Protein AF-C0XGB8-F1 (afdb_monomer_lite)

Secondary structure (DSSP, 8-state):
-HHHHHHHHHHHHHHHHHHHHHS--S--HHHHHH-HHHHTS---S----

Sequence (49 aa):
TALGVLVAFAGGLLVYGVIKRVHGLRLSQEEEYYGADLSIHKIGAISQD

Radius of gyration: 17.31 Å; chains: 1; bounding box: 36×15×47 Å

InterPro domains:
  IPR029020 Ammonium/urea transporter [G3DSA:1.10.3430.10] (1-49)

Organism: Lentilactobacillus hilgardii (strain ATCC 8290 / DSM 20176 / CCUG 30140 / JCM 1155 / KCTC 3500 / NBRC 15886 / NCIMB 8040 / NRRL B-1843 / 9) (NCBI:txid1423757)

pLDDT: mean 91.48, std 8.94, range [61.19, 98.5]

Structure (mmCIF, N/CA/C/O backbone):
data_AF-C0XGB8-F1
#
_entry.id   AF-C0XGB8-F1
#
loop_
_atom_site.group_PDB
_atom_site.id
_atom_site.type_symbol
_atom_site.label_atom_id
_atom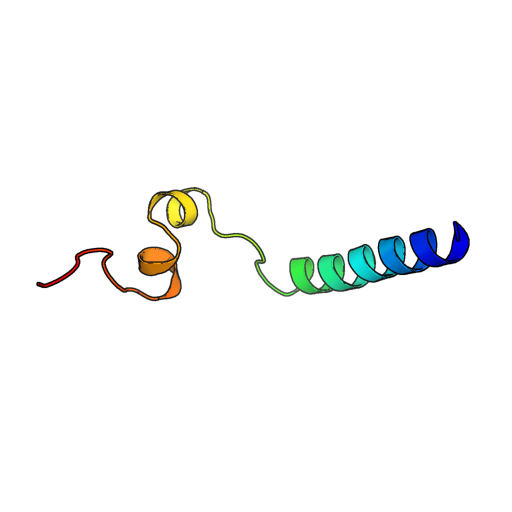_site.label_alt_id
_atom_site.label_comp_id
_atom_site.label_asym_id
_atom_site.label_entity_id
_atom_site.label_seq_id
_atom_site.pdbx_PDB_ins_code
_atom_site.Cartn_x
_atom_site.Cartn_y
_atom_site.Cartn_z
_atom_site.occupancy
_atom_site.B_iso_or_equiv
_atom_site.auth_seq_id
_atom_site.auth_comp_id
_atom_site.auth_asym_id
_atom_site.auth_atom_id
_atom_site.pdbx_PDB_model_num
ATOM 1 N N . THR A 1 1 ? 22.917 -1.052 -11.959 1.00 86.62 1 THR A N 1
ATOM 2 C CA . THR A 1 1 ? 22.091 -0.582 -10.822 1.00 86.62 1 THR A CA 1
ATOM 3 C C . THR A 1 1 ? 20.795 0.083 -11.261 1.00 86.62 1 THR A C 1
ATOM 5 O O . THR A 1 1 ? 19.747 -0.428 -10.900 1.00 86.62 1 THR A O 1
ATOM 8 N N . ALA A 1 2 ? 20.814 1.136 -12.091 1.00 96.31 2 ALA A N 1
ATOM 9 C CA . ALA A 1 2 ? 19.591 1.852 -12.498 1.00 96.31 2 ALA A CA 1
ATOM 10 C C . ALA A 1 2 ? 18.531 0.978 -13.203 1.00 96.31 2 ALA A C 1
ATOM 12 O O . ALA A 1 2 ? 17.349 1.090 -12.901 1.00 96.31 2 ALA A O 1
ATOM 13 N N . LEU A 1 3 ? 18.952 0.054 -14.078 1.00 96.69 3 LEU A N 1
ATOM 14 C CA . LEU A 1 3 ? 18.029 -0.874 -14.744 1.00 96.69 3 LEU A CA 1
ATOM 15 C C . LEU A 1 3 ? 17.285 -1.776 -13.744 1.00 96.69 3 LEU A C 1
ATOM 17 O O . LEU A 1 3 ? 16.083 -1.965 -13.867 1.00 96.69 3 LEU A O 1
ATOM 21 N N . GLY A 1 4 ? 17.980 -2.281 -12.721 1.00 97.50 4 GLY A N 1
ATOM 22 C CA . GLY A 1 4 ? 17.357 -3.098 -11.676 1.00 97.50 4 GLY A CA 1
ATOM 23 C C . GLY A 1 4 ? 16.336 -2.311 -10.852 1.00 97.50 4 GLY A C 1
ATOM 24 O O . GLY A 1 4 ? 15.253 -2.816 -10.579 1.00 97.50 4 GLY A O 1
ATOM 25 N N . VAL A 1 5 ? 16.643 -1.050 -10.526 1.00 97.94 5 VAL A N 1
ATOM 26 C CA . VAL A 1 5 ? 15.708 -0.145 -9.835 1.00 97.94 5 VAL A CA 1
ATOM 27 C C . VAL A 1 5 ? 14.461 0.104 -10.683 1.00 97.94 5 VAL A C 1
ATOM 29 O O . VAL A 1 5 ? 13.351 0.012 -10.169 1.00 97.94 5 VAL A O 1
ATOM 32 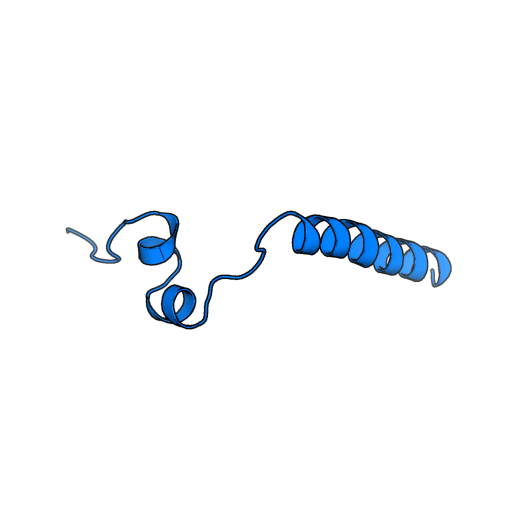N N . LEU A 1 6 ? 14.629 0.362 -11.984 1.00 98.50 6 LEU A N 1
ATOM 33 C CA . LEU A 1 6 ? 13.508 0.556 -12.907 1.00 98.50 6 LEU A CA 1
ATOM 34 C C . LEU A 1 6 ? 12.613 -0.680 -12.992 1.00 98.50 6 LEU A C 1
ATOM 36 O O . LEU A 1 6 ? 11.395 -0.548 -12.926 1.00 98.50 6 LEU A O 1
ATOM 40 N N . VAL A 1 7 ? 13.203 -1.873 -13.092 1.00 97.81 7 VAL A N 1
ATOM 41 C CA . VAL A 1 7 ? 12.446 -3.131 -13.129 1.00 97.81 7 VAL A CA 1
ATOM 42 C C . VAL A 1 7 ? 11.688 -3.353 -11.820 1.00 97.81 7 VAL A C 1
ATOM 44 O O . VAL A 1 7 ? 10.498 -3.654 -11.858 1.00 97.81 7 VAL A O 1
ATOM 47 N N . ALA A 1 8 ? 12.335 -3.156 -10.668 1.00 98.00 8 ALA A N 1
ATOM 48 C CA . ALA A 1 8 ? 11.687 -3.304 -9.366 1.00 98.00 8 ALA A CA 1
ATOM 49 C C . ALA A 1 8 ? 10.530 -2.308 -9.186 1.00 98.00 8 ALA A C 1
ATOM 51 O O . ALA A 1 8 ? 9.447 -2.687 -8.742 1.00 98.00 8 ALA A O 1
ATOM 52 N N . PHE A 1 9 ? 10.732 -1.051 -9.584 1.00 98.19 9 PHE A N 1
ATOM 53 C CA . PHE A 1 9 ? 9.712 -0.012 -9.498 1.00 98.19 9 PHE A CA 1
ATOM 54 C C . PHE A 1 9 ? 8.530 -0.292 -10.434 1.00 98.19 9 PHE A C 1
ATOM 56 O O . PHE A 1 9 ? 7.383 -0.298 -9.990 1.00 98.19 9 PHE A O 1
ATOM 63 N N . ALA A 1 10 ? 8.794 -0.584 -11.711 1.00 98.38 10 ALA A N 1
ATOM 64 C CA . ALA A 1 10 ? 7.753 -0.883 -12.691 1.00 98.38 10 ALA A CA 1
ATOM 65 C C . ALA A 1 10 ? 6.976 -2.158 -12.330 1.00 98.38 10 ALA A C 1
ATOM 67 O O . ALA A 1 10 ? 5.748 -2.169 -12.395 1.00 98.38 10 ALA A O 1
ATOM 68 N N . GLY A 1 11 ? 7.675 -3.211 -11.899 1.00 98.19 11 GLY A N 1
ATOM 69 C CA . GLY A 1 11 ? 7.056 -4.455 -11.445 1.00 98.19 11 GLY A CA 1
ATOM 70 C C . GLY A 1 11 ? 6.191 -4.253 -10.202 1.00 98.19 11 GLY A C 1
ATOM 71 O O . GLY A 1 11 ? 5.045 -4.700 -10.176 1.00 98.19 11 GLY A O 1
ATOM 72 N N . GLY A 1 12 ? 6.694 -3.518 -9.205 1.00 97.69 12 GLY A N 1
ATOM 73 C CA . GLY A 1 12 ? 5.937 -3.185 -7.998 1.00 97.69 12 GLY A CA 1
ATOM 74 C C . GLY A 1 12 ? 4.671 -2.386 -8.307 1.00 97.69 12 GLY A C 1
ATOM 75 O O . GLY A 1 12 ? 3.594 -2.733 -7.821 1.00 97.69 12 GLY A O 1
ATOM 76 N N . LEU A 1 13 ? 4.771 -1.373 -9.174 1.00 97.69 13 LEU A N 1
ATOM 77 C CA . LEU A 1 13 ? 3.614 -0.596 -9.623 1.00 97.69 13 LEU A CA 1
ATOM 78 C C . LEU A 1 13 ? 2.596 -1.448 -10.383 1.00 97.69 13 LEU A C 1
ATOM 80 O O . LEU A 1 13 ? 1.397 -1.299 -10.151 1.00 97.69 13 LEU A O 1
ATOM 84 N N . LEU A 1 14 ? 3.050 -2.339 -11.268 1.00 97.94 14 LEU A N 1
ATOM 85 C CA . LEU A 1 14 ? 2.168 -3.210 -12.043 1.00 97.94 14 LEU A CA 1
ATOM 86 C C . LEU A 1 14 ? 1.398 -4.164 -11.125 1.00 97.94 14 LEU A C 1
ATOM 88 O O . LEU A 1 14 ? 0.172 -4.220 -11.197 1.00 97.94 14 LEU A O 1
ATOM 92 N N . VAL A 1 15 ? 2.091 -4.867 -10.227 1.00 96.75 15 VAL A N 1
ATOM 93 C CA . VAL A 1 15 ? 1.463 -5.824 -9.303 1.00 96.75 15 VAL A CA 1
ATOM 94 C C . VAL A 1 15 ? 0.511 -5.108 -8.344 1.00 96.75 15 VAL A C 1
ATOM 96 O O . VAL A 1 15 ? -0.656 -5.487 -8.244 1.00 96.75 15 VAL A O 1
ATOM 99 N N . TYR A 1 16 ? 0.962 -4.035 -7.690 1.00 95.94 16 TYR A N 1
ATOM 100 C CA . TYR A 1 16 ? 0.124 -3.277 -6.757 1.00 95.94 16 TYR A CA 1
ATOM 101 C C . TYR A 1 16 ? -1.082 -2.641 -7.460 1.00 95.94 16 TYR A C 1
ATOM 103 O O . TYR A 1 16 ? -2.190 -2.644 -6.926 1.00 95.94 16 TYR A O 1
ATOM 111 N N . GLY A 1 17 ? -0.891 -2.133 -8.681 1.00 95.44 17 GLY A N 1
ATOM 112 C CA . GLY A 1 17 ? -1.954 -1.553 -9.499 1.00 95.44 17 GLY A CA 1
ATOM 113 C C . GLY A 1 17 ? -3.030 -2.568 -9.882 1.00 95.44 17 GLY A C 1
ATOM 114 O O . GLY A 1 17 ? -4.219 -2.258 -9.775 1.00 95.44 17 GLY A O 1
ATOM 115 N N . VAL A 1 18 ? -2.631 -3.785 -10.267 1.00 96.81 18 VAL A N 1
ATOM 116 C CA . VAL A 1 18 ? -3.570 -4.884 -10.538 1.00 96.81 18 VAL A CA 1
ATOM 117 C C . VAL A 1 18 ? -4.358 -5.222 -9.278 1.00 96.81 18 VAL A C 1
ATOM 119 O O . VAL A 1 18 ? -5.587 -5.209 -9.330 1.00 96.81 18 VAL A O 1
ATOM 122 N N . ILE A 1 19 ? -3.682 -5.436 -8.142 1.00 96.62 19 ILE A N 1
ATOM 123 C CA . ILE A 1 19 ? -4.351 -5.779 -6.879 1.00 96.62 19 ILE A CA 1
ATOM 124 C C . ILE A 1 19 ? -5.334 -4.675 -6.473 1.00 96.62 19 ILE A C 1
ATOM 126 O O . ILE A 1 19 ? -6.482 -4.978 -6.176 1.00 96.62 19 ILE A O 1
ATOM 130 N N . LYS A 1 20 ? -4.942 -3.398 -6.556 1.00 94.12 20 LYS A N 1
ATOM 131 C CA . LYS A 1 20 ? -5.811 -2.249 -6.243 1.00 94.12 20 LYS A CA 1
ATOM 132 C C . LYS A 1 20 ? -7.085 -2.207 -7.089 1.00 94.12 20 LYS A C 1
ATOM 134 O O . LYS A 1 20 ? -8.097 -1.658 -6.663 1.00 94.12 20 LYS A O 1
ATOM 139 N N . ARG A 1 21 ? -7.025 -2.698 -8.329 1.00 93.31 21 ARG A N 1
ATOM 140 C CA . ARG A 1 21 ? -8.165 -2.657 -9.249 1.00 93.31 21 ARG A CA 1
ATOM 141 C C . ARG A 1 21 ? -9.142 -3.801 -9.016 1.00 93.31 21 ARG A C 1
ATOM 143 O O . ARG A 1 21 ? -10.326 -3.623 -9.282 1.00 93.31 21 ARG A O 1
ATOM 150 N N . VAL A 1 22 ? -8.651 -4.941 -8.534 1.00 96.06 22 VAL A N 1
ATOM 151 C CA . VAL A 1 22 ? -9.493 -6.098 -8.208 1.00 96.06 22 VAL A CA 1
ATOM 152 C C . VAL A 1 22 ? -9.942 -6.110 -6.747 1.00 96.06 22 VAL A C 1
ATOM 154 O O . VAL A 1 22 ? -10.977 -6.697 -6.453 1.00 96.06 22 VAL A O 1
ATOM 157 N N . HIS A 1 23 ? -9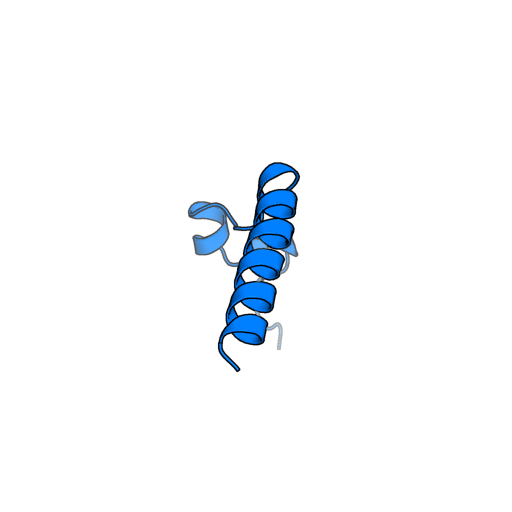.179 -5.516 -5.828 1.00 92.44 23 HIS A N 1
ATOM 158 C CA . HIS A 1 23 ? -9.404 -5.535 -4.380 1.00 92.44 23 HIS A CA 1
ATOM 159 C C . HIS A 1 23 ? -9.189 -4.141 -3.772 1.00 92.44 23 HIS A C 1
ATOM 161 O O . HIS A 1 23 ? -8.360 -3.355 -4.234 1.00 92.44 23 HIS A O 1
ATOM 167 N N . GLY A 1 24 ? -9.898 -3.851 -2.679 1.00 87.69 24 GLY A N 1
ATOM 168 C CA . GLY A 1 24 ? -9.603 -2.697 -1.833 1.00 87.69 24 GLY A CA 1
ATOM 169 C C . GLY A 1 24 ? -8.325 -2.940 -1.030 1.00 87.69 24 GLY A C 1
ATOM 170 O O . GLY A 1 24 ? -8.270 -3.868 -0.232 1.00 87.69 24 GLY A O 1
ATOM 171 N N . LEU A 1 25 ? -7.290 -2.125 -1.252 1.00 90.88 25 LEU A N 1
ATOM 172 C CA . LEU A 1 25 ? -6.000 -2.236 -0.548 1.00 90.88 25 LEU A CA 1
ATOM 173 C C . LEU A 1 25 ? -5.897 -1.373 0.711 1.00 90.88 25 LEU A C 1
ATOM 175 O O . LEU A 1 25 ? -4.974 -1.549 1.501 1.00 90.88 25 LEU A O 1
ATOM 179 N N . ARG A 1 26 ? -6.802 -0.408 0.871 1.00 92.69 26 ARG A N 1
ATOM 180 C CA . ARG A 1 26 ? -6.820 0.519 1.997 1.00 92.69 26 ARG A CA 1
ATOM 181 C C . ARG A 1 26 ? -8.212 0.519 2.602 1.00 92.69 26 ARG A C 1
ATOM 183 O O . ARG A 1 26 ? -9.195 0.460 1.866 1.00 92.69 26 ARG A O 1
ATOM 190 N N . LEU A 1 27 ? -8.250 0.595 3.924 1.00 94.38 27 LEU A N 1
ATOM 191 C CA . LEU A 1 27 ? -9.469 0.838 4.675 1.00 94.38 27 LEU A CA 1
ATOM 192 C C . LEU A 1 27 ? -10.079 2.184 4.270 1.00 94.38 27 LEU A C 1
ATOM 194 O O . LEU A 1 27 ? -9.376 3.102 3.832 1.00 94.38 27 LEU A O 1
ATOM 198 N N . SER A 1 28 ? -11.394 2.297 4.397 1.00 94.31 28 SER A N 1
ATOM 199 C CA . SER A 1 28 ? -12.056 3.597 4.354 1.00 94.31 28 SER A CA 1
ATOM 200 C C . SER A 1 28 ? -11.580 4.472 5.518 1.00 94.31 28 SER A C 1
ATOM 202 O O . SER A 1 28 ? -11.070 3.980 6.521 1.00 94.31 28 SER A O 1
ATOM 204 N N . GLN A 1 29 ? 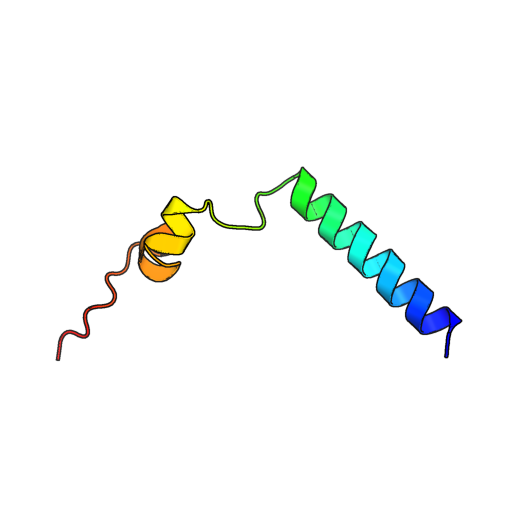-11.770 5.787 5.408 1.00 96.38 29 GLN A N 1
ATOM 205 C CA . GLN A 1 29 ? -11.388 6.724 6.472 1.00 96.38 29 GLN A CA 1
ATOM 206 C C . GLN A 1 29 ? -12.065 6.407 7.815 1.00 96.38 29 GLN A C 1
ATOM 208 O O . GLN A 1 29 ? -11.466 6.596 8.867 1.00 96.38 29 GLN A O 1
ATOM 213 N N . GLU A 1 30 ? -13.307 5.928 7.772 1.00 94.75 30 GLU A N 1
ATOM 214 C CA . GLU A 1 30 ? -14.065 5.519 8.953 1.00 94.75 30 GLU A CA 1
ATOM 215 C C . GLU A 1 30 ? -13.491 4.231 9.561 1.00 94.75 30 GLU A C 1
ATOM 217 O O . GLU A 1 30 ? -13.233 4.167 10.760 1.00 94.75 30 GLU A O 1
ATOM 222 N N . GLU A 1 31 ? -13.200 3.227 8.734 1.00 94.56 31 GLU A N 1
ATOM 223 C CA . GLU A 1 31 ? -12.567 1.985 9.189 1.00 94.56 31 GLU A CA 1
ATOM 224 C C . GLU A 1 31 ? -11.144 2.207 9.726 1.00 94.56 31 GLU A C 1
ATOM 226 O O . GLU A 1 31 ? -10.724 1.534 10.669 1.00 94.56 31 GLU A O 1
ATOM 231 N N . GLU A 1 32 ? -10.397 3.147 9.143 1.00 93.94 32 GLU A N 1
ATOM 232 C CA . GLU A 1 32 ? -9.068 3.550 9.612 1.00 93.94 32 GLU A CA 1
ATOM 233 C C . GLU A 1 32 ? -9.172 4.290 10.960 1.00 93.94 32 GLU A C 1
ATOM 235 O O . GLU A 1 32 ? -8.350 4.051 11.843 1.00 93.94 32 GLU A O 1
ATOM 240 N N . TYR A 1 33 ? -10.224 5.097 11.169 1.00 93.75 33 TYR A N 1
ATOM 241 C CA . TYR A 1 33 ? -10.526 5.736 12.458 1.00 93.75 33 TYR A CA 1
ATOM 242 C C . TYR A 1 33 ? -10.877 4.720 13.555 1.00 93.75 33 TYR A C 1
ATOM 244 O O . TYR A 1 33 ? -10.372 4.828 14.671 1.00 93.75 33 TYR A O 1
ATOM 252 N N . TYR A 1 34 ? -11.703 3.715 13.246 1.00 92.25 34 TYR A N 1
ATOM 253 C CA . TYR A 1 34 ? -12.059 2.650 14.193 1.00 92.25 34 TYR A CA 1
ATOM 254 C C . TYR A 1 34 ? -10.916 1.660 14.472 1.00 92.25 34 TYR A C 1
ATOM 256 O O . TYR A 1 34 ? -10.966 0.928 15.462 1.00 92.25 34 TYR A O 1
ATOM 264 N N . GLY A 1 35 ? -9.878 1.650 13.633 1.00 92.88 35 GLY A N 1
ATOM 265 C CA . GLY A 1 35 ? -8.718 0.770 13.746 1.00 92.88 35 GLY A CA 1
ATOM 266 C C . GLY A 1 35 ? -8.920 -0.589 13.069 1.00 92.88 35 GLY A C 1
ATOM 267 O O . GLY A 1 35 ? -10.025 -1.121 12.994 1.00 92.88 35 GLY A O 1
ATOM 268 N N . ALA A 1 36 ? -7.831 -1.184 12.575 1.00 92.00 36 ALA A N 1
ATOM 269 C CA . ALA A 1 36 ? -7.877 -2.432 11.805 1.00 92.00 36 ALA A CA 1
ATOM 270 C C . ALA A 1 36 ? -8.380 -3.640 12.620 1.00 92.00 36 ALA A C 1
ATOM 272 O O . ALA A 1 36 ? -9.041 -4.520 12.065 1.00 92.00 36 ALA A O 1
ATOM 273 N N . ASP A 1 37 ? -8.112 -3.677 13.925 1.00 92.75 37 ASP A N 1
ATOM 274 C CA . ASP A 1 37 ? -8.552 -4.768 14.801 1.00 92.75 37 ASP A CA 1
ATOM 275 C C . ASP A 1 37 ? -10.074 -4.809 14.914 1.00 92.75 37 ASP A C 1
ATOM 277 O O . ASP A 1 37 ? -10.674 -5.874 14.786 1.00 92.75 37 ASP A O 1
ATOM 281 N N . LEU A 1 38 ? -10.724 -3.650 15.041 1.00 91.81 38 LEU A N 1
ATOM 282 C CA . LEU A 1 38 ? -12.180 -3.579 15.064 1.00 91.81 38 LEU A CA 1
ATOM 283 C C . LEU A 1 38 ? -12.773 -3.648 13.649 1.00 91.81 38 LEU A C 1
ATOM 285 O O . LEU A 1 38 ? -13.761 -4.345 13.419 1.00 91.81 38 LEU A O 1
ATOM 289 N N . SER A 1 39 ? -12.173 -2.964 12.677 1.00 92.81 39 SER A N 1
ATOM 290 C CA . SER A 1 39 ? -12.714 -2.858 11.318 1.00 92.81 39 SER A CA 1
ATOM 291 C C . SER A 1 39 ? -12.615 -4.168 10.536 1.00 92.81 39 SER A C 1
ATOM 293 O O . SER A 1 39 ? -13.606 -4.571 9.924 1.00 92.81 39 SER A O 1
ATOM 295 N N . ILE A 1 40 ? -11.485 -4.878 10.627 1.00 92.00 40 ILE A N 1
ATOM 296 C CA . ILE A 1 40 ? -11.231 -6.146 9.921 1.00 92.00 40 ILE A CA 1
ATOM 297 C C . ILE A 1 40 ? -11.475 -7.344 10.842 1.00 92.00 40 ILE A C 1
ATOM 299 O O . ILE A 1 40 ? -12.258 -8.229 10.505 1.00 92.00 40 ILE A O 1
ATOM 303 N N . HIS A 1 41 ? -10.815 -7.376 12.004 1.00 92.75 41 HIS A N 1
ATOM 304 C CA . HIS A 1 41 ? -10.772 -8.569 12.860 1.00 92.75 41 HIS A CA 1
ATOM 305 C C . HIS A 1 41 ? -11.935 -8.660 13.861 1.00 92.75 41 HIS A C 1
ATOM 307 O O . HIS A 1 41 ? -12.141 -9.72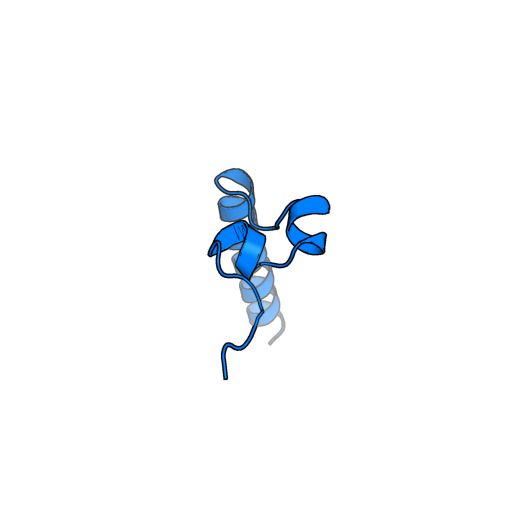0 14.445 1.00 92.75 41 HIS A O 1
ATOM 313 N N . LYS A 1 42 ? -12.722 -7.588 14.034 1.00 88.75 42 LYS A N 1
ATOM 314 C CA . LYS A 1 42 ? -13.845 -7.482 14.987 1.00 88.75 42 LYS A CA 1
ATOM 315 C C . LYS A 1 42 ? -13.447 -7.769 16.445 1.00 88.75 42 LYS A C 1
ATOM 317 O O . LYS A 1 42 ? -14.278 -8.214 17.234 1.00 88.75 42 LYS A O 1
ATOM 322 N N . ILE A 1 43 ? -12.197 -7.485 16.813 1.00 88.38 43 ILE A N 1
ATOM 323 C CA . ILE A 1 43 ? -11.681 -7.631 18.180 1.00 88.38 43 ILE A CA 1
ATOM 324 C C . ILE A 1 43 ? -11.564 -6.235 18.796 1.00 88.38 43 ILE A C 1
ATOM 326 O O . ILE A 1 43 ? -10.981 -5.329 18.203 1.00 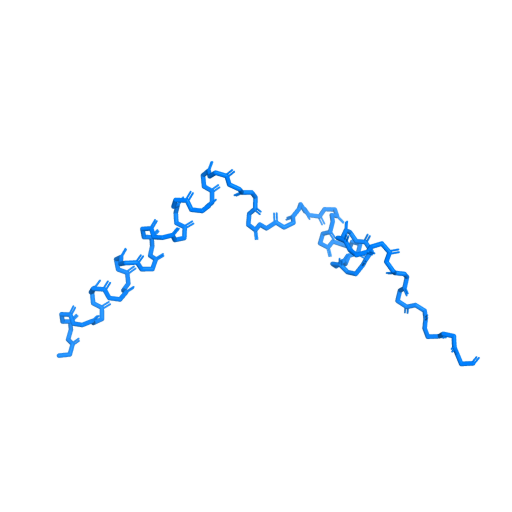88.38 43 ILE A O 1
ATOM 330 N N . GLY A 1 44 ? -12.147 -6.047 19.982 1.00 79.88 44 GLY A N 1
ATOM 331 C CA . GLY A 1 44 ? -11.978 -4.813 20.743 1.00 79.88 44 GLY A CA 1
ATOM 332 C C . GLY A 1 44 ? -10.569 -4.733 21.328 1.00 79.88 44 GLY A C 1
ATOM 333 O O . GLY A 1 44 ? -10.094 -5.704 21.908 1.00 79.88 44 GLY A O 1
ATOM 334 N N . ALA A 1 45 ? -9.923 -3.570 21.232 1.00 74.62 45 ALA A N 1
ATOM 335 C CA . ALA A 1 45 ? -8.591 -3.306 21.790 1.00 74.62 45 ALA A CA 1
ATOM 336 C C . ALA A 1 45 ? -8.597 -3.141 23.328 1.00 74.62 45 ALA A C 1
ATOM 338 O O . ALA A 1 45 ? -7.868 -2.322 23.883 1.00 74.62 45 ALA A O 1
ATOM 339 N N . ILE A 1 46 ? -9.466 -3.876 24.019 1.00 72.19 46 ILE A N 1
ATOM 340 C CA . ILE A 1 46 ? -9.514 -3.931 25.477 1.00 72.19 46 ILE A CA 1
ATOM 341 C C . ILE A 1 46 ? -8.735 -5.163 25.930 1.00 72.19 46 ILE A C 1
ATOM 343 O O . ILE A 1 46 ? -9.154 -6.294 25.691 1.00 72.19 46 ILE A O 1
ATOM 347 N N . SER A 1 47 ? -7.595 -4.946 26.586 1.00 67.12 47 SER A N 1
ATOM 348 C CA . SER A 1 47 ? -6.932 -5.996 27.355 1.00 67.12 47 SER A CA 1
ATOM 349 C C . SER A 1 47 ? -7.846 -6.367 28.521 1.00 67.12 47 SER A C 1
ATOM 351 O O . SER A 1 47 ? -8.068 -5.554 29.420 1.00 67.12 47 SER A O 1
ATOM 353 N N . GLN A 1 48 ? -8.432 -7.562 28.481 1.00 63.06 48 GLN A N 1
ATOM 354 C CA . GLN A 1 48 ? -8.977 -8.167 29.690 1.00 63.06 48 GLN A CA 1
ATOM 355 C C . GLN A 1 48 ? -7.802 -8.769 30.459 1.00 63.06 48 GLN A C 1
ATOM 357 O O . GLN A 1 48 ? -7.364 -9.869 30.131 1.00 63.06 48 GLN A O 1
ATOM 362 N N . ASP A 1 49 ? -7.282 -7.999 31.413 1.00 61.19 49 ASP A N 1
ATOM 363 C CA . ASP A 1 49 ? -6.487 -8.524 32.526 1.00 61.19 49 ASP A CA 1
ATOM 364 C C . ASP A 1 49 ? -7.424 -8.921 33.677 1.00 61.19 49 ASP A C 1
ATOM 366 O O . ASP A 1 49 ? -8.369 -8.143 33.966 1.00 61.19 49 ASP A O 1
#

Foldseek 3Di:
DVVVVVCVVVVVCVVVVVCVVVDPPDDDPVLVVVPCCCSPVVDDPDDPD